Protein AF-A0A4U9FCQ2-F1 (afdb_monomer_lite)

Structure (mmCIF, N/CA/C/O backbone):
data_AF-A0A4U9FCQ2-F1
#
_entry.id   AF-A0A4U9FCQ2-F1
#
loop_
_atom_site.group_PDB
_atom_site.id
_atom_site.type_symbol
_atom_site.label_atom_id
_atom_site.label_alt_id
_atom_site.label_comp_id
_atom_site.label_asym_id
_atom_site.label_entity_id
_atom_site.label_seq_id
_atom_site.pdbx_PDB_ins_code
_atom_site.Cartn_x
_atom_site.Cartn_y
_atom_site.Cartn_z
_atom_site.occupancy
_atom_site.B_iso_or_equiv
_atom_site.auth_seq_id
_atom_site.auth_comp_id
_atom_site.auth_asym_id
_atom_site.auth_atom_id
_atom_site.pdbx_PDB_model_num
ATOM 1 N N . MET A 1 1 ? -35.310 -30.054 -40.368 1.00 38.19 1 MET A N 1
ATOM 2 C CA . MET A 1 1 ? -33.962 -29.428 -40.363 1.00 38.19 1 MET A CA 1
ATOM 3 C C . MET A 1 1 ? -34.155 -27.978 -40.786 1.00 38.19 1 MET A C 1
ATOM 5 O O . MET A 1 1 ? -34.818 -27.784 -41.785 1.00 38.19 1 MET A O 1
ATOM 9 N N . ARG A 1 2 ? -33.719 -26.911 -40.116 1.00 36.44 2 ARG A N 1
ATOM 10 C CA . ARG A 1 2 ? -32.787 -26.680 -39.006 1.00 36.44 2 ARG A CA 1
ATOM 11 C C . ARG A 1 2 ? -33.169 -25.286 -38.467 1.00 36.44 2 ARG A C 1
ATOM 13 O O . ARG A 1 2 ? -33.161 -24.334 -39.235 1.00 36.44 2 ARG A O 1
ATOM 20 N N . SER A 1 3 ? -33.564 -25.180 -37.198 1.00 38.16 3 SER A N 1
ATOM 21 C CA . SER A 1 3 ? -33.805 -23.889 -36.534 1.00 38.16 3 SER A CA 1
ATOM 22 C C . SER A 1 3 ? -32.459 -23.348 -36.053 1.00 38.16 3 SER A C 1
ATOM 24 O O . SER A 1 3 ? -31.827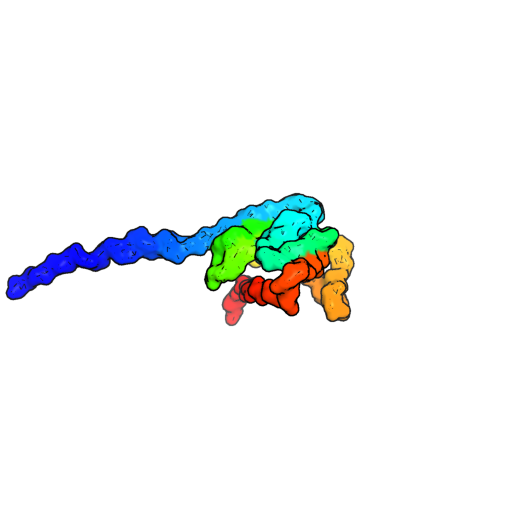 -23.944 -35.182 1.00 38.16 3 SER A O 1
ATOM 26 N N . THR A 1 4 ? -31.960 -22.282 -36.674 1.00 48.03 4 THR A N 1
ATOM 27 C CA . THR A 1 4 ? -30.734 -21.589 -36.255 1.00 48.03 4 THR A CA 1
ATOM 28 C C . THR A 1 4 ? -31.082 -20.542 -35.203 1.00 48.03 4 THR A C 1
ATOM 30 O O . THR A 1 4 ? -31.529 -19.443 -35.516 1.00 48.03 4 THR A O 1
ATOM 33 N N . SER A 1 5 ? -30.894 -20.914 -33.939 1.00 48.28 5 SER A N 1
ATOM 34 C CA . SER A 1 5 ? -31.105 -20.054 -32.776 1.00 48.28 5 SER A CA 1
ATOM 35 C C . SER A 1 5 ? -29.968 -19.026 -32.658 1.00 48.28 5 SER A C 1
ATOM 37 O O . SER A 1 5 ? -28.845 -19.372 -32.298 1.00 48.28 5 SER A O 1
ATOM 39 N N . ILE A 1 6 ? -30.247 -17.753 -32.959 1.00 52.38 6 ILE A N 1
ATOM 40 C CA . ILE A 1 6 ? -29.319 -16.613 -32.807 1.00 52.38 6 ILE A CA 1
ATOM 41 C C . ILE A 1 6 ? -29.376 -16.107 -31.355 1.00 52.38 6 ILE A C 1
ATOM 43 O O . ILE A 1 6 ? -29.796 -14.987 -31.086 1.00 52.38 6 ILE A O 1
ATOM 47 N N . LYS A 1 7 ? -29.025 -16.950 -30.378 1.00 46.88 7 LYS A N 1
ATOM 48 C CA . LYS A 1 7 ? -29.075 -16.566 -28.950 1.00 46.88 7 LYS A CA 1
ATOM 49 C C . LYS A 1 7 ? -27.717 -16.498 -28.244 1.00 46.88 7 LYS A C 1
ATOM 51 O O . LYS A 1 7 ? -27.689 -16.280 -27.043 1.00 46.88 7 LYS A O 1
ATOM 56 N N . SER A 1 8 ? -26.594 -16.621 -28.957 1.00 51.91 8 SER A N 1
ATOM 57 C CA . SER A 1 8 ? -25.275 -16.798 -28.314 1.00 51.91 8 SER A CA 1
ATOM 58 C C . SER A 1 8 ? -24.248 -15.683 -28.555 1.00 51.91 8 SER A C 1
ATOM 60 O O . SER A 1 8 ? -23.054 -15.962 -28.524 1.00 51.91 8 SER A O 1
ATOM 62 N N . LEU A 1 9 ? -24.667 -14.431 -28.786 1.00 44.22 9 LEU A N 1
ATOM 63 C CA . LEU A 1 9 ? -23.717 -13.311 -28.946 1.00 44.22 9 LEU A CA 1
ATOM 64 C C . LEU A 1 9 ? -23.806 -12.232 -27.852 1.00 44.22 9 LEU A C 1
ATOM 66 O O . LEU A 1 9 ? -22.875 -11.452 -27.689 1.00 44.22 9 LEU A O 1
ATOM 70 N N . ALA A 1 10 ? -24.877 -12.211 -27.053 1.00 51.25 10 ALA A N 1
ATOM 71 C CA . ALA A 1 10 ? -25.051 -11.203 -26.002 1.00 51.25 10 ALA A CA 1
ATOM 72 C C . ALA A 1 10 ? -24.161 -11.443 -24.766 1.00 51.25 10 ALA A C 1
ATOM 74 O O . ALA A 1 10 ? -23.818 -10.494 -24.068 1.00 51.25 10 ALA A O 1
ATOM 75 N N . ALA A 1 11 ? -23.739 -12.687 -24.511 1.00 48.66 11 ALA A N 1
ATOM 76 C CA . ALA A 1 11 ? -22.926 -13.014 -23.338 1.00 48.66 11 ALA A CA 1
ATOM 77 C C . ALA A 1 11 ? -21.491 -12.454 -23.418 1.00 48.66 11 ALA A C 1
ATOM 79 O O . ALA A 1 11 ? -20.911 -12.137 -22.386 1.00 48.66 11 ALA A O 1
ATOM 80 N N . CYS A 1 12 ? -20.932 -12.262 -24.620 1.00 50.25 12 CYS A N 1
ATOM 81 C CA . CYS A 1 12 ? -19.550 -11.789 -24.769 1.00 50.25 12 CYS A CA 1
ATOM 82 C C . CYS A 1 12 ? -19.385 -10.265 -24.679 1.00 50.25 12 CYS A C 1
ATOM 84 O O . CYS A 1 12 ? -18.283 -9.800 -24.410 1.00 50.25 12 CYS A O 1
ATOM 86 N N . LEU A 1 13 ? -20.455 -9.484 -24.865 1.00 50.75 13 LEU A N 1
ATOM 87 C CA . LEU A 1 13 ? -20.396 -8.018 -24.757 1.00 50.75 13 LEU A CA 1
ATOM 88 C C . LEU A 1 13 ? -20.415 -7.524 -23.302 1.00 50.75 13 LEU A C 1
ATOM 90 O O . LEU A 1 13 ? -20.015 -6.395 -23.044 1.00 50.75 13 LEU A O 1
ATOM 94 N N . ALA A 1 14 ? -20.841 -8.367 -22.355 1.00 48.38 14 ALA A N 1
ATOM 95 C CA . ALA A 1 14 ? -20.816 -8.064 -20.923 1.00 48.38 14 ALA A CA 1
ATOM 96 C C . ALA A 1 14 ? -19.505 -8.493 -20.235 1.00 48.38 14 ALA A C 1
ATOM 98 O O . ALA A 1 14 ? -19.175 -7.974 -19.174 1.00 48.38 14 ALA A O 1
ATOM 99 N N . LEU A 1 15 ? -18.732 -9.406 -20.839 1.00 49.19 15 LEU A N 1
ATOM 100 C CA . LEU A 1 15 ? -17.446 -9.864 -20.299 1.00 49.19 15 LEU A CA 1
ATOM 101 C C . LEU A 1 15 ? -16.428 -8.734 -20.034 1.00 49.19 15 LEU A C 1
ATOM 103 O O . LEU A 1 15 ? -15.814 -8.782 -18.969 1.00 49.19 15 LEU A O 1
ATOM 107 N N . PRO A 1 16 ? -16.261 -7.698 -20.887 1.00 52.09 16 PRO A N 1
ATOM 108 C CA . PRO A 1 16 ? -15.346 -6.599 -20.566 1.00 52.09 16 PRO A CA 1
ATOM 109 C C . PRO A 1 16 ? -15.847 -5.710 -19.417 1.00 52.09 16 PRO A C 1
ATOM 111 O O . PRO A 1 16 ? -15.040 -5.047 -18.778 1.00 52.09 16 PRO A O 1
ATOM 114 N N . PHE A 1 17 ? -17.152 -5.720 -19.114 1.00 47.12 17 PHE A N 1
ATOM 115 C CA . PHE A 1 17 ? -17.712 -5.047 -17.933 1.00 47.12 17 PHE A CA 1
ATOM 116 C C . PHE A 1 17 ? -17.577 -5.885 -16.652 1.00 47.12 17 PHE A C 1
ATOM 118 O O . PHE A 1 17 ? -17.777 -5.366 -15.561 1.00 47.12 17 PHE A O 1
ATOM 125 N N . LEU A 1 18 ? -17.251 -7.177 -16.769 1.00 48.25 18 LEU A N 1
ATOM 126 C CA . LEU A 1 18 ? -16.957 -8.059 -15.636 1.00 48.25 18 LEU A CA 1
ATOM 127 C C . LEU A 1 18 ? -15.453 -8.133 -15.342 1.00 48.25 18 LEU A C 1
ATOM 129 O O . LEU A 1 18 ? -15.076 -8.369 -14.193 1.00 48.25 18 LEU A O 1
ATOM 133 N N . SER A 1 19 ? -14.590 -7.877 -16.334 1.00 49.06 19 SER A N 1
ATOM 134 C CA . SER A 1 19 ? -13.174 -7.588 -16.095 1.00 49.06 19 SER A CA 1
ATOM 135 C C . SER A 1 19 ? -13.036 -6.154 -15.586 1.00 49.06 19 SER A C 1
ATOM 137 O O . SER A 1 19 ? -12.783 -5.228 -16.354 1.00 49.06 19 SER A O 1
ATOM 139 N N . HIS A 1 20 ? -13.235 -5.956 -14.287 1.00 54.62 20 HIS A N 1
ATOM 140 C CA . HIS A 1 20 ? -12.923 -4.683 -13.653 1.00 54.62 20 HIS A CA 1
ATOM 141 C C . HIS A 1 20 ? -11.401 -4.517 -13.694 1.00 54.62 20 HIS A C 1
ATOM 143 O O . HIS A 1 20 ? -10.670 -5.088 -12.887 1.00 54.62 20 HIS A O 1
ATOM 149 N N . GLY A 1 21 ? -10.909 -3.801 -14.705 1.00 64.75 21 GLY A N 1
ATOM 150 C CA . GLY A 1 21 ? -9.569 -3.243 -14.646 1.00 64.75 21 GLY A CA 1
ATOM 151 C C . GLY A 1 21 ? -9.544 -2.266 -13.480 1.00 64.75 21 GLY A C 1
ATOM 152 O O . GLY A 1 21 ? -10.374 -1.361 -13.422 1.00 64.75 21 GLY A O 1
ATOM 153 N N . PHE A 1 22 ? -8.632 -2.463 -12.537 1.00 75.88 22 PHE A N 1
ATOM 154 C CA . PHE A 1 22 ? -8.452 -1.511 -11.453 1.00 75.88 22 PHE A CA 1
ATOM 155 C C . PHE A 1 22 ? -7.547 -0.378 -11.931 1.00 75.88 22 PHE A C 1
ATOM 157 O O . PHE A 1 22 ? -6.601 -0.593 -12.693 1.00 75.88 22 PHE A O 1
ATOM 164 N N . THR A 1 23 ? -7.860 0.843 -11.513 1.00 82.19 23 THR A N 1
ATOM 165 C CA . THR A 1 23 ? -7.017 2.009 -11.791 1.00 82.19 23 THR A CA 1
ATOM 166 C C . THR A 1 23 ? -6.148 2.283 -10.581 1.00 82.19 23 THR A C 1
ATOM 168 O O . THR A 1 23 ? -6.603 2.166 -9.444 1.00 82.19 23 THR A O 1
ATOM 171 N N . VAL A 1 24 ? -4.902 2.669 -10.840 1.00 88.12 24 VAL A N 1
ATOM 172 C CA . VAL A 1 24 ? -3.967 3.084 -9.803 1.00 88.12 24 VAL A CA 1
ATOM 173 C C . VAL A 1 24 ? -3.722 4.580 -9.919 1.00 88.12 24 VAL A C 1
ATOM 175 O O . VAL A 1 24 ? -3.355 5.078 -10.984 1.00 88.12 24 VAL A O 1
ATOM 178 N N . ILE A 1 25 ? -3.892 5.290 -8.810 1.00 90.44 25 ILE A N 1
ATOM 179 C CA . ILE A 1 25 ? -3.449 6.670 -8.654 1.00 90.44 25 ILE A CA 1
ATOM 180 C C . ILE A 1 25 ? -1.992 6.617 -8.208 1.00 90.44 25 ILE A C 1
ATOM 182 O O . ILE A 1 25 ? -1.688 6.162 -7.108 1.00 90.44 25 ILE A O 1
ATOM 186 N N . VAL A 1 26 ? -1.091 7.040 -9.094 1.00 89.38 26 VAL A N 1
ATOM 187 C CA . VAL A 1 26 ? 0.353 7.042 -8.838 1.00 89.38 26 VAL A CA 1
ATOM 188 C C . VAL A 1 26 ? 0.677 8.023 -7.716 1.00 89.38 26 VAL A C 1
ATOM 190 O O . VAL A 1 26 ? 0.301 9.194 -7.781 1.00 89.38 26 VAL A O 1
ATOM 193 N N . ASP A 1 27 ? 1.429 7.555 -6.729 1.00 89.19 27 ASP A N 1
ATOM 194 C CA . ASP A 1 27 ? 1.962 8.376 -5.655 1.00 89.19 27 ASP A CA 1
ATOM 195 C C . ASP A 1 27 ? 3.342 8.925 -6.056 1.00 89.19 27 ASP A C 1
ATOM 197 O O . ASP A 1 27 ? 4.315 8.190 -6.251 1.00 89.19 27 ASP A O 1
ATOM 201 N N . ASN A 1 28 ? 3.406 10.245 -6.225 1.00 83.31 28 ASN A N 1
ATOM 202 C CA . ASN A 1 28 ? 4.637 10.983 -6.521 1.00 83.31 28 ASN A CA 1
ATOM 203 C C . ASN A 1 28 ? 5.050 11.901 -5.364 1.00 83.31 28 ASN A C 1
ATOM 205 O O . ASN A 1 28 ? 6.017 12.650 -5.492 1.00 83.31 28 ASN A O 1
ATOM 209 N N . GLU A 1 29 ? 4.313 11.866 -4.255 1.00 79.06 29 GLU A N 1
ATOM 210 C CA . GLU A 1 29 ? 4.541 12.759 -3.127 1.00 79.06 29 GLU A CA 1
ATOM 211 C C . GLU A 1 29 ? 5.708 12.261 -2.270 1.00 79.06 29 GLU A C 1
ATOM 213 O O . GLU A 1 29 ? 6.116 11.106 -2.365 1.00 79.06 29 GLU A O 1
ATOM 218 N N . SER A 1 30 ? 6.256 13.104 -1.395 1.00 74.81 30 SER A N 1
ATOM 219 C CA . SER A 1 30 ? 7.204 12.652 -0.364 1.00 74.81 30 SER A CA 1
ATOM 220 C C . SER A 1 30 ? 6.491 12.053 0.852 1.00 74.81 30 SER A C 1
ATOM 222 O O . SER A 1 30 ? 7.019 11.152 1.496 1.00 74.81 30 SER A O 1
ATOM 224 N N . SER A 1 31 ? 5.270 12.511 1.144 1.00 86.06 31 SER A N 1
ATOM 225 C CA . SER A 1 31 ? 4.440 11.990 2.234 1.00 86.06 31 SER A CA 1
ATOM 226 C C . SER A 1 31 ? 3.799 10.653 1.859 1.00 86.06 31 SER A C 1
ATOM 228 O O . SER A 1 31 ? 3.356 10.461 0.727 1.00 86.06 31 SER A O 1
ATOM 230 N N . ALA A 1 32 ? 3.717 9.734 2.820 1.00 91.06 32 ALA A N 1
ATOM 231 C CA . ALA A 1 32 ? 3.044 8.443 2.674 1.00 91.06 32 ALA A CA 1
ATOM 232 C C . ALA A 1 32 ? 1.559 8.467 3.076 1.00 91.06 32 ALA A C 1
ATOM 234 O O . ALA A 1 32 ? 0.885 7.447 2.969 1.00 91.06 32 ALA A O 1
ATOM 235 N N . GLU A 1 33 ? 1.039 9.611 3.529 1.00 92.81 33 GLU A N 1
ATOM 236 C CA . GLU A 1 33 ? -0.285 9.724 4.156 1.00 92.81 33 GLU A CA 1
ATOM 237 C C . GLU A 1 33 ? -1.410 9.129 3.304 1.00 92.81 33 GLU A C 1
ATOM 239 O O . GLU A 1 33 ? -2.139 8.250 3.757 1.00 92.81 33 GLU A O 1
ATOM 244 N N . ASN A 1 34 ? -1.528 9.563 2.048 1.00 91.69 34 ASN A N 1
ATOM 245 C CA . ASN A 1 34 ? -2.595 9.110 1.155 1.00 91.69 34 ASN A CA 1
ATOM 246 C C . ASN A 1 34 ? -2.494 7.610 0.849 1.00 91.69 34 ASN A C 1
ATOM 248 O O . ASN A 1 34 ? -3.512 6.924 0.784 1.00 91.69 34 ASN A O 1
ATOM 252 N N . LEU A 1 35 ? -1.272 7.099 0.683 1.00 93.81 35 LEU A N 1
ATOM 253 C CA . LEU A 1 35 ? -1.022 5.686 0.419 1.00 93.81 35 LEU A CA 1
ATOM 254 C C . LEU A 1 35 ? -1.381 4.824 1.635 1.00 93.81 35 LEU A C 1
ATOM 256 O O . LEU A 1 35 ? -2.088 3.829 1.498 1.00 93.81 35 LEU A O 1
ATOM 260 N N . VAL A 1 36 ? -0.941 5.223 2.829 1.00 94.56 36 VAL A N 1
ATOM 261 C CA . VAL A 1 36 ? -1.229 4.506 4.079 1.00 94.56 36 VAL A CA 1
ATOM 262 C C . VAL A 1 36 ? -2.723 4.557 4.400 1.00 94.56 36 VAL A C 1
ATOM 264 O O . VAL A 1 36 ? -3.299 3.530 4.746 1.00 94.56 36 VAL A O 1
ATOM 267 N N . ASN A 1 37 ? -3.379 5.705 4.213 1.00 92.94 37 ASN A N 1
ATOM 268 C CA . ASN A 1 37 ? -4.830 5.825 4.381 1.00 92.94 37 ASN A CA 1
ATOM 269 C C . ASN A 1 37 ? -5.615 4.977 3.371 1.00 92.94 37 ASN A C 1
ATOM 271 O O . ASN A 1 37 ? -6.689 4.488 3.707 1.00 92.94 37 ASN A O 1
ATOM 275 N N . ALA A 1 38 ? -5.094 4.764 2.158 1.00 92.69 38 ALA A N 1
ATOM 276 C CA . ALA A 1 38 ? -5.711 3.849 1.202 1.00 92.69 38 ALA A CA 1
ATOM 277 C C . ALA A 1 38 ? -5.569 2.379 1.634 1.00 92.69 38 ALA A C 1
ATOM 279 O O . ALA A 1 38 ? -6.535 1.624 1.540 1.00 92.69 38 ALA A O 1
ATOM 280 N N . ILE A 1 39 ? -4.391 1.984 2.140 1.00 92.56 39 ILE A N 1
ATOM 281 C CA . ILE A 1 39 ? -4.114 0.624 2.640 1.00 92.56 39 ILE A CA 1
ATOM 282 C C . ILE A 1 39 ? -4.957 0.300 3.881 1.00 92.56 39 ILE A C 1
ATOM 284 O O . ILE A 1 39 ? -5.497 -0.796 3.988 1.00 92.56 39 ILE A O 1
ATOM 288 N N . PHE A 1 40 ? -5.083 1.242 4.816 1.00 92.38 40 PHE A N 1
ATOM 289 C CA . PHE A 1 40 ? -5.825 1.070 6.068 1.00 92.38 40 PHE A CA 1
ATOM 290 C C . PHE A 1 40 ? -7.131 1.875 6.056 1.00 92.38 40 PHE A C 1
ATOM 292 O O . PHE A 1 40 ? -7.385 2.680 6.952 1.00 92.38 40 PHE A O 1
ATOM 299 N N . SER A 1 41 ? -7.943 1.667 5.019 1.00 89.44 41 SER A N 1
ATOM 300 C CA . SER A 1 41 ? -9.185 2.417 4.777 1.00 89.44 41 SER A CA 1
ATOM 301 C C . SER A 1 41 ? -10.423 1.832 5.469 1.00 89.44 41 SER A C 1
ATOM 303 O O . SER A 1 41 ? -11.478 2.473 5.494 1.00 89.44 41 SER A O 1
ATOM 305 N N . ASP A 1 42 ? -10.306 0.636 6.049 1.00 87.81 42 ASP A N 1
ATOM 306 C CA . ASP A 1 42 ? -11.431 -0.056 6.669 1.00 87.81 42 ASP A CA 1
ATOM 307 C C . ASP A 1 42 ? -11.983 0.683 7.903 1.00 87.81 42 ASP A C 1
ATOM 309 O O . ASP A 1 42 ? -11.224 1.226 8.721 1.00 87.81 42 ASP A O 1
ATOM 313 N N . PRO A 1 43 ? -13.317 0.657 8.109 1.00 89.44 43 PRO A N 1
ATOM 314 C CA . PRO A 1 43 ? -13.927 1.177 9.321 1.00 89.44 43 PRO A CA 1
ATOM 315 C C . PRO A 1 43 ? -13.297 0.566 10.571 1.00 89.44 43 PRO A C 1
ATOM 317 O O . PRO A 1 43 ? -13.058 -0.637 10.652 1.00 89.44 43 PRO A O 1
ATOM 320 N N . GLY A 1 44 ? -13.073 1.404 11.581 1.00 91.44 44 GLY A N 1
ATOM 321 C CA . GLY A 1 44 ? -12.499 0.951 12.846 1.00 91.44 44 GLY A CA 1
ATOM 322 C C . GLY A 1 44 ? -10.983 1.036 12.933 1.00 91.44 44 GLY A C 1
ATOM 323 O O . GLY A 1 44 ? -10.443 0.758 14.001 1.00 91.44 44 GLY A O 1
ATOM 324 N N . LEU A 1 45 ? -10.306 1.483 11.879 1.00 93.50 45 LEU A N 1
ATOM 325 C CA . LEU A 1 45 ? -8.892 1.832 11.918 1.00 93.50 45 LEU A CA 1
ATOM 326 C C . LEU A 1 45 ? -8.718 3.346 11.840 1.00 93.50 45 LEU A C 1
ATOM 328 O O . LEU A 1 45 ? -9.476 4.050 11.179 1.00 93.50 45 LEU A O 1
ATOM 332 N N . THR A 1 46 ? -7.714 3.845 12.551 1.00 94.44 46 THR A N 1
ATOM 333 C CA . THR A 1 46 ? -7.245 5.225 12.424 1.00 94.44 46 THR A CA 1
ATOM 334 C C . THR A 1 46 ? -5.746 5.191 12.193 1.00 94.44 46 THR A C 1
ATOM 336 O O . THR A 1 46 ? -5.010 4.681 13.041 1.00 94.44 46 THR A O 1
ATOM 339 N N . VAL A 1 47 ? -5.285 5.734 11.072 1.00 94.62 47 VAL A N 1
ATOM 340 C CA . VAL A 1 47 ? -3.856 5.941 10.822 1.00 94.62 47 VAL A CA 1
ATOM 341 C C . VAL A 1 47 ? -3.379 7.115 11.678 1.00 94.62 47 VAL A C 1
ATOM 343 O O . VAL A 1 47 ? -4.009 8.169 11.703 1.00 94.62 47 VAL A O 1
ATOM 346 N N . THR A 1 48 ? -2.284 6.930 12.413 1.00 95.12 48 THR A N 1
ATOM 347 C CA . THR A 1 48 ? -1.724 7.956 13.310 1.00 95.12 48 THR A CA 1
ATOM 348 C C . THR A 1 48 ? -0.340 8.430 12.892 1.00 95.12 48 THR A C 1
ATOM 350 O O . THR A 1 48 ? 0.044 9.539 13.241 1.00 95.12 48 THR A O 1
ATOM 353 N N . GLU A 1 49 ? 0.423 7.591 12.192 1.00 94.25 49 GLU A N 1
ATOM 354 C CA . GLU A 1 49 ? 1.758 7.918 11.680 1.00 94.25 49 GLU A CA 1
ATOM 355 C C . GLU A 1 49 ? 1.957 7.214 10.337 1.00 94.25 49 GLU A C 1
ATOM 357 O O . GLU A 1 49 ? 1.413 6.127 10.119 1.00 94.25 49 GLU A O 1
ATOM 362 N N . TRP A 1 50 ? 2.743 7.822 9.455 1.00 93.56 50 TRP A N 1
ATOM 363 C CA . TRP A 1 50 ? 3.041 7.298 8.129 1.00 93.56 50 TRP A CA 1
ATOM 364 C C . TRP A 1 50 ? 4.449 7.705 7.701 1.00 93.56 50 TRP A C 1
ATOM 366 O O . TRP A 1 50 ? 4.888 8.823 7.966 1.00 93.56 50 TRP A O 1
ATOM 376 N N . ASP A 1 51 ? 5.137 6.801 7.018 1.00 90.12 51 ASP A N 1
ATOM 377 C CA . ASP A 1 51 ? 6.425 7.064 6.379 1.00 90.12 51 ASP A CA 1
ATOM 378 C C . ASP A 1 51 ? 6.592 6.139 5.168 1.00 90.12 51 ASP A C 1
ATOM 380 O O . ASP A 1 51 ? 5.875 5.143 5.035 1.00 90.12 51 ASP A O 1
ATOM 384 N N . LYS A 1 52 ? 7.510 6.454 4.258 1.00 87.38 52 LYS A N 1
ATOM 385 C CA . LYS A 1 52 ? 7.818 5.578 3.129 1.00 87.38 52 LYS A CA 1
ATOM 386 C C . LYS A 1 52 ? 9.263 5.678 2.688 1.00 87.38 52 LYS A C 1
ATOM 388 O O . LYS A 1 52 ? 9.872 6.742 2.674 1.00 87.38 52 LYS A O 1
ATOM 393 N N . LEU A 1 53 ? 9.753 4.543 2.215 1.00 84.75 53 LEU A N 1
ATOM 394 C CA . LEU A 1 53 ? 11.009 4.414 1.510 1.00 84.75 53 LEU A CA 1
ATOM 395 C C . LEU A 1 53 ? 10.714 3.821 0.131 1.00 84.75 53 LEU A C 1
ATOM 397 O O . LEU A 1 53 ? 10.685 2.608 -0.062 1.00 84.75 53 LEU A O 1
ATOM 401 N N . THR A 1 54 ? 10.391 4.702 -0.812 1.00 81.69 54 THR A N 1
ATOM 402 C CA . THR A 1 54 ? 9.954 4.341 -2.165 1.00 81.69 54 THR A CA 1
ATOM 403 C C . THR A 1 54 ? 10.468 5.354 -3.176 1.00 81.69 54 THR A C 1
ATOM 405 O O . THR A 1 54 ? 10.516 6.551 -2.883 1.00 81.69 54 THR A O 1
ATOM 408 N N . ALA A 1 55 ? 10.746 4.918 -4.403 1.00 80.75 55 ALA A N 1
ATOM 409 C CA . ALA A 1 55 ? 10.991 5.841 -5.507 1.00 80.75 55 ALA A CA 1
ATOM 410 C C . ALA A 1 55 ? 9.726 6.639 -5.848 1.00 80.75 55 ALA A C 1
ATOM 412 O O . ALA A 1 55 ? 8.615 6.102 -5.788 1.00 80.75 55 ALA A O 1
ATOM 413 N N . ALA A 1 56 ? 9.880 7.882 -6.302 1.00 81.62 56 ALA A N 1
ATOM 414 C CA . ALA A 1 56 ? 8.759 8.628 -6.869 1.00 81.62 56 ALA A CA 1
ATOM 415 C C . ALA A 1 56 ? 8.135 7.839 -8.038 1.00 81.62 56 ALA A C 1
ATOM 417 O O . ALA A 1 56 ? 8.842 7.388 -8.945 1.00 81.62 56 ALA A O 1
ATOM 418 N N . GLY A 1 57 ? 6.817 7.636 -8.000 1.00 85.25 57 GLY A N 1
ATOM 419 C CA . GLY A 1 57 ? 6.094 6.884 -9.023 1.00 85.25 57 GLY A CA 1
ATOM 420 C C . GLY A 1 57 ? 6.308 5.365 -8.995 1.00 85.25 57 GLY A C 1
ATOM 421 O O . GLY A 1 57 ? 6.007 4.693 -9.985 1.00 85.25 57 GLY A O 1
ATOM 422 N N . SER A 1 58 ? 6.832 4.812 -7.895 1.00 87.50 58 SER A N 1
ATOM 423 C CA . SER A 1 58 ? 6.938 3.357 -7.662 1.00 87.50 58 SER A CA 1
ATOM 424 C C . SER A 1 58 ? 5.804 2.786 -6.804 1.00 87.50 58 SER A C 1
ATOM 426 O O . SER A 1 58 ? 5.689 1.570 -6.648 1.00 87.50 58 SER A O 1
ATOM 428 N N . SER A 1 59 ? 4.938 3.649 -6.281 1.00 91.50 59 SER A N 1
ATOM 429 C CA . SER A 1 59 ? 3.792 3.284 -5.458 1.00 91.50 59 SER A CA 1
ATOM 430 C C . SER A 1 59 ? 2.530 4.007 -5.920 1.00 91.50 59 SER A C 1
ATOM 432 O O . SER A 1 59 ? 2.573 4.938 -6.730 1.00 91.50 59 SER A O 1
ATOM 434 N N . GLY A 1 60 ? 1.381 3.554 -5.430 1.00 92.38 60 GLY A N 1
ATOM 435 C CA . GLY A 1 60 ? 0.099 4.195 -5.689 1.00 92.38 60 GLY A CA 1
ATOM 436 C C . GLY A 1 60 ? -1.047 3.527 -4.947 1.00 92.38 60 GLY A C 1
ATOM 437 O O . GLY A 1 60 ? -0.856 2.503 -4.294 1.00 92.38 60 GLY A O 1
ATOM 438 N N . SER A 1 61 ? -2.241 4.099 -5.057 1.00 93.19 61 SER A N 1
ATOM 439 C CA . SER A 1 61 ? -3.461 3.585 -4.426 1.00 93.19 61 SER A CA 1
ATOM 440 C C . SER A 1 61 ? -4.530 3.199 -5.447 1.00 93.19 61 SER A C 1
ATOM 442 O O . SER A 1 61 ? -4.543 3.697 -6.573 1.00 93.19 61 SER A O 1
ATOM 444 N N . PHE A 1 62 ? -5.433 2.303 -5.058 1.00 90.06 62 PHE A N 1
ATOM 445 C CA . PHE A 1 62 ? -6.572 1.847 -5.860 1.00 90.06 62 PHE A CA 1
ATOM 446 C C . PHE A 1 62 ? -7.828 1.696 -4.987 1.00 90.06 62 PHE A C 1
ATOM 448 O O . PHE A 1 62 ? -7.715 1.528 -3.776 1.00 90.06 62 PHE A O 1
ATOM 455 N N . THR A 1 63 ? -9.021 1.738 -5.591 1.00 86.31 63 THR A N 1
ATOM 456 C CA . THR A 1 63 ? -10.319 1.593 -4.888 1.00 86.31 63 THR A CA 1
ATOM 457 C C . THR A 1 63 ? -11.069 0.300 -5.209 1.00 86.31 63 THR A C 1
ATOM 459 O O . THR A 1 63 ? -11.910 -0.121 -4.424 1.00 86.31 63 THR A O 1
ATOM 462 N N . ASP A 1 64 ? -10.732 -0.353 -6.323 1.00 80.19 64 ASP A N 1
ATOM 463 C CA . ASP A 1 64 ? -11.404 -1.556 -6.832 1.00 80.19 64 ASP A CA 1
ATOM 464 C C . ASP A 1 64 ? -10.363 -2.609 -7.214 1.00 80.19 64 ASP A C 1
ATOM 466 O O . ASP A 1 64 ? -10.223 -2.984 -8.375 1.00 80.19 64 ASP A O 1
ATOM 470 N N . GLY A 1 65 ? -9.557 -3.006 -6.235 1.00 78.69 65 GLY A N 1
ATOM 471 C CA . GLY A 1 65 ? -8.365 -3.818 -6.413 1.00 78.69 65 GLY A CA 1
ATOM 472 C C . GLY A 1 65 ? -8.611 -5.167 -7.092 1.00 78.69 65 GLY A C 1
ATOM 473 O O . GLY A 1 65 ? -9.720 -5.717 -7.076 1.00 78.69 65 GLY A O 1
ATOM 474 N N . PRO A 1 66 ? -7.555 -5.744 -7.683 1.00 75.62 66 PRO A N 1
ATOM 475 C CA . PRO A 1 66 ? -7.658 -7.009 -8.393 1.00 75.62 66 PRO A CA 1
ATOM 476 C C . PRO A 1 66 ? -8.112 -8.128 -7.447 1.00 75.62 66 PRO A C 1
ATOM 478 O O . PRO A 1 66 ? -7.815 -8.117 -6.256 1.00 75.62 66 PRO A O 1
ATOM 481 N N . PHE A 1 67 ? -8.832 -9.116 -7.979 1.00 76.38 67 PHE A N 1
ATOM 482 C CA . PHE A 1 67 ? -9.346 -10.264 -7.211 1.00 76.38 67 PHE A CA 1
ATOM 483 C C . PHE A 1 67 ? -10.289 -9.906 -6.045 1.00 76.38 67 PHE A C 1
ATOM 485 O O . PHE A 1 67 ? -10.575 -10.763 -5.213 1.00 76.38 67 PHE A O 1
ATOM 492 N N . GLY A 1 68 ? -10.816 -8.678 -6.009 1.00 76.06 68 GLY A N 1
ATOM 493 C CA . GLY A 1 68 ? -11.816 -8.262 -5.027 1.00 76.06 68 GLY A CA 1
ATOM 494 C C . GLY A 1 68 ? -11.249 -7.811 -3.681 1.00 76.06 68 GLY A C 1
ATOM 495 O O . GLY A 1 68 ? -12.016 -7.740 -2.727 1.00 76.06 68 GLY A O 1
ATOM 496 N N . ILE A 1 69 ? -9.956 -7.468 -3.599 1.00 80.38 69 ILE A N 1
ATOM 497 C CA . ILE A 1 69 ? -9.303 -6.992 -2.359 1.00 80.38 69 ILE A CA 1
ATOM 498 C C . ILE A 1 69 ? -9.723 -5.573 -1.923 1.00 80.38 69 ILE A C 1
ATOM 500 O O . ILE A 1 69 ? -9.105 -4.985 -1.045 1.00 80.38 69 ILE A O 1
ATOM 504 N N . GLY A 1 70 ? -10.753 -4.997 -2.552 1.00 84.62 70 GLY A N 1
ATOM 505 C CA . GLY A 1 70 ? -11.260 -3.665 -2.226 1.00 84.62 70 GLY A CA 1
ATOM 506 C C . GLY A 1 70 ? -10.259 -2.548 -2.523 1.00 84.62 70 GLY A C 1
ATOM 507 O O . GLY A 1 70 ? -9.517 -2.607 -3.503 1.00 84.62 70 GLY A O 1
ATOM 508 N N . ALA A 1 71 ? -10.266 -1.507 -1.694 1.00 88.44 71 ALA A N 1
ATOM 509 C CA . ALA A 1 71 ? -9.326 -0.399 -1.796 1.00 88.44 71 ALA A CA 1
ATOM 510 C C . ALA A 1 71 ? -7.994 -0.739 -1.116 1.00 88.44 71 ALA A C 1
ATOM 512 O O . ALA A 1 71 ? -7.958 -1.466 -0.128 1.00 88.44 71 ALA A O 1
ATOM 513 N N . GLY A 1 72 ? -6.891 -0.203 -1.630 1.00 92.44 72 GLY A N 1
ATOM 514 C CA . GLY A 1 72 ? -5.574 -0.500 -1.085 1.00 92.44 72 GLY A CA 1
ATOM 515 C C . GLY A 1 72 ? -4.438 0.248 -1.764 1.00 92.44 72 GLY A C 1
ATOM 516 O O . GLY A 1 72 ? -4.638 1.213 -2.505 1.00 92.44 72 GLY A O 1
ATOM 517 N N . GLY A 1 73 ? -3.222 -0.210 -1.479 1.00 92.19 73 GLY A N 1
ATOM 518 C CA . GLY A 1 73 ? -1.983 0.319 -2.034 1.00 92.19 73 GLY A CA 1
ATOM 519 C C . GLY A 1 73 ? -1.232 -0.726 -2.848 1.00 92.19 73 GLY A C 1
ATOM 520 O O . GLY A 1 73 ? -1.293 -1.922 -2.569 1.00 92.19 73 GLY A O 1
ATOM 521 N N . ILE A 1 74 ? -0.499 -0.261 -3.850 1.00 91.12 74 ILE A N 1
ATOM 522 C CA . ILE A 1 74 ? 0.444 -1.049 -4.636 1.00 91.12 74 ILE A CA 1
ATOM 523 C C . ILE A 1 74 ? 1.844 -0.470 -4.445 1.00 91.12 74 ILE A C 1
ATOM 525 O O . ILE A 1 74 ? 2.050 0.744 -4.488 1.00 91.12 74 ILE A O 1
ATOM 529 N N . LEU A 1 75 ? 2.802 -1.364 -4.225 1.00 90.38 75 LEU A N 1
ATOM 530 C CA . LEU A 1 75 ? 4.217 -1.071 -4.047 1.00 90.38 75 LEU A CA 1
ATOM 531 C C . LEU A 1 75 ? 4.984 -1.865 -5.099 1.00 90.38 75 LEU A C 1
ATOM 533 O O . LEU A 1 75 ? 4.766 -3.067 -5.247 1.00 90.38 75 LEU A O 1
ATOM 537 N N . THR A 1 76 ? 5.863 -1.201 -5.842 1.00 87.00 76 THR A N 1
ATOM 538 C CA . THR A 1 76 ? 6.688 -1.847 -6.866 1.00 87.00 76 THR A CA 1
ATOM 539 C C . THR A 1 76 ? 8.151 -1.505 -6.649 1.00 87.00 76 THR A C 1
ATOM 541 O O . THR A 1 76 ? 8.486 -0.388 -6.273 1.00 87.00 76 THR A O 1
ATOM 544 N N . THR A 1 77 ? 9.037 -2.463 -6.902 1.00 80.94 77 THR A N 1
ATOM 545 C CA . THR A 1 77 ? 10.489 -2.235 -6.854 1.00 80.94 77 THR A CA 1
ATOM 546 C C . THR A 1 77 ? 10.986 -1.426 -8.060 1.00 80.94 77 THR A C 1
ATOM 548 O O . THR A 1 77 ? 12.058 -0.838 -8.007 1.00 80.94 77 THR A O 1
ATOM 551 N N . GLY A 1 78 ? 10.187 -1.347 -9.133 1.00 81.00 78 GLY A N 1
ATOM 552 C CA . GLY A 1 78 ? 10.442 -0.563 -10.345 1.00 81.00 78 GLY A CA 1
ATOM 553 C C . GLY A 1 78 ? 9.481 0.620 -10.515 1.00 81.00 78 GLY A C 1
ATOM 554 O O . GLY A 1 78 ? 8.983 1.196 -9.549 1.00 81.00 78 GLY A O 1
ATOM 555 N N . LYS A 1 79 ? 9.232 1.039 -11.761 1.00 84.38 79 LYS A N 1
ATOM 556 C CA . LYS A 1 79 ? 8.194 2.048 -12.047 1.00 84.38 79 LYS A CA 1
ATOM 557 C C . LYS A 1 79 ? 6.811 1.407 -12.009 1.00 84.38 79 LYS A C 1
ATOM 559 O O . LYS A 1 79 ? 6.584 0.406 -12.689 1.00 84.38 79 LYS A O 1
ATOM 564 N N . LEU A 1 80 ? 5.861 2.056 -11.336 1.00 87.31 80 LEU A N 1
ATOM 565 C CA . LEU A 1 80 ? 4.485 1.570 -11.216 1.00 87.31 80 LEU A CA 1
ATOM 566 C C . LEU A 1 80 ? 3.810 1.369 -12.582 1.00 87.31 80 LEU A C 1
ATOM 568 O O . LEU A 1 80 ? 3.043 0.428 -12.764 1.00 87.31 80 LEU A O 1
ATOM 572 N N . SER A 1 81 ? 4.140 2.206 -13.572 1.00 84.25 81 SER A N 1
ATOM 573 C CA . SER A 1 81 ? 3.626 2.075 -14.942 1.00 84.25 81 SER A CA 1
ATOM 574 C C . SER A 1 81 ? 3.969 0.736 -15.602 1.00 84.25 81 SER A C 1
ATOM 576 O O . SER A 1 81 ? 3.245 0.314 -16.499 1.00 84.25 81 SER A O 1
ATOM 578 N N . GLY A 1 82 ? 5.032 0.055 -15.164 1.00 83.19 82 GLY A N 1
ATOM 579 C CA . GLY A 1 82 ? 5.392 -1.285 -15.628 1.00 83.19 82 GLY A CA 1
ATOM 580 C C . GLY A 1 82 ? 4.498 -2.399 -15.074 1.00 83.19 82 GLY A C 1
ATOM 581 O O . GLY A 1 82 ? 4.417 -3.459 -15.686 1.00 83.19 82 GLY A O 1
ATOM 582 N N . ALA A 1 83 ? 3.814 -2.162 -13.950 1.00 82.00 83 ALA A N 1
ATOM 583 C CA . ALA A 1 83 ? 2.880 -3.111 -13.340 1.00 82.00 83 ALA A CA 1
ATOM 584 C C . ALA A 1 83 ? 1.448 -2.995 -13.896 1.00 82.00 83 ALA A C 1
ATOM 586 O O . ALA A 1 83 ? 0.607 -3.854 -13.632 1.00 82.00 83 ALA A O 1
ATOM 587 N N . LEU A 1 84 ? 1.155 -1.939 -14.661 1.00 81.12 84 LEU A N 1
ATOM 588 C CA . LEU A 1 84 ? -0.153 -1.726 -15.279 1.00 81.12 84 LEU A CA 1
ATOM 589 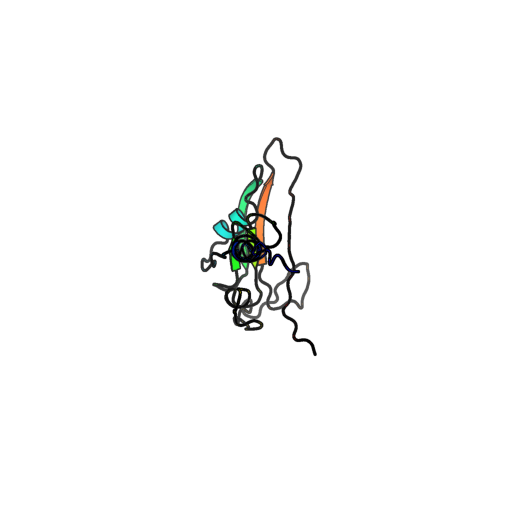C C . LEU A 1 84 ? -0.308 -2.545 -16.574 1.00 81.12 84 LEU A C 1
ATOM 591 O O . LEU A 1 84 ? 0.693 -2.899 -17.204 1.00 81.12 84 LEU A O 1
ATOM 595 N N . PRO A 1 85 ? -1.547 -2.830 -17.023 1.00 77.25 85 PRO A N 1
ATOM 596 C CA . PRO A 1 85 ? -1.783 -3.520 -18.290 1.00 77.25 85 PRO A CA 1
ATOM 597 C C . PRO A 1 85 ? -1.077 -2.835 -19.470 1.00 77.25 85 PRO A C 1
ATOM 599 O O . PRO A 1 85 ? -1.255 -1.641 -19.703 1.00 77.25 85 PRO A O 1
ATOM 602 N N . GLY A 1 86 ? -0.277 -3.598 -20.223 1.00 76.00 86 GLY A N 1
ATOM 603 C CA . GLY A 1 86 ? 0.527 -3.069 -21.335 1.00 76.00 86 GLY A CA 1
ATOM 604 C C . GLY A 1 86 ? 1.767 -2.271 -20.908 1.00 76.00 86 GLY A C 1
ATOM 605 O O . GLY A 1 86 ? 2.421 -1.670 -21.757 1.00 76.00 86 GLY A O 1
ATOM 606 N N . GLY A 1 87 ? 2.087 -2.258 -19.613 1.00 76.62 87 GLY A N 1
ATOM 607 C CA . GLY A 1 87 ? 3.276 -1.633 -19.057 1.00 76.62 87 GLY A CA 1
ATOM 608 C C . GLY A 1 87 ? 4.572 -2.338 -19.452 1.00 76.62 87 GLY A C 1
ATOM 609 O O . GLY A 1 87 ? 4.612 -3.544 -19.704 1.00 76.62 87 GLY A O 1
ATOM 610 N N . ASN A 1 88 ? 5.667 -1.577 -19.459 1.00 75.25 88 ASN A N 1
ATOM 611 C CA . ASN A 1 88 ? 7.008 -2.129 -19.623 1.00 75.25 88 ASN A CA 1
ATOM 612 C C . ASN A 1 88 ? 7.459 -2.746 -18.294 1.00 75.25 88 ASN A C 1
ATOM 614 O O . ASN A 1 88 ? 7.975 -2.046 -17.421 1.00 75.25 88 ASN A O 1
ATOM 618 N N . GLY A 1 89 ? 7.223 -4.048 -18.132 1.00 73.75 89 GLY A N 1
ATOM 619 C CA . GLY A 1 89 ? 7.709 -4.811 -16.982 1.00 73.75 89 GLY A CA 1
ATOM 620 C C . GLY A 1 89 ? 9.241 -4.848 -16.902 1.00 73.75 89 GLY A C 1
ATOM 621 O O . GLY A 1 89 ? 9.930 -4.612 -17.892 1.00 73.75 89 GLY A O 1
ATOM 622 N N . ASN A 1 90 ? 9.772 -5.171 -15.719 1.00 70.12 90 ASN A N 1
ATOM 623 C CA . ASN A 1 90 ? 11.209 -5.364 -15.456 1.00 70.12 90 ASN A CA 1
ATOM 624 C C . ASN A 1 90 ? 12.102 -4.150 -15.757 1.00 70.12 90 ASN A C 1
ATOM 626 O O . ASN A 1 90 ? 13.284 -4.299 -16.060 1.00 70.12 90 ASN A O 1
ATOM 630 N N . ILE A 1 91 ? 11.544 -2.941 -15.657 1.00 73.19 91 ILE A N 1
ATOM 631 C CA . ILE A 1 91 ? 12.315 -1.702 -15.739 1.00 73.19 91 ILE A CA 1
ATOM 632 C C . ILE A 1 91 ? 12.675 -1.241 -14.331 1.00 73.19 91 ILE A C 1
ATOM 634 O O . ILE A 1 91 ? 11.803 -0.844 -13.551 1.00 73.19 91 ILE A O 1
ATOM 638 N N . ASP A 1 92 ? 13.973 -1.267 -14.048 1.00 72.44 92 ASP A N 1
ATOM 639 C CA . ASP A 1 92 ? 14.557 -0.650 -12.865 1.00 72.44 92 ASP A CA 1
ATOM 640 C C . ASP A 1 92 ? 14.271 0.864 -12.873 1.00 72.44 92 ASP A C 1
ATOM 642 O O . ASP A 1 92 ? 14.410 1.550 -13.892 1.00 72.44 92 ASP A O 1
ATOM 646 N N . ASN A 1 93 ? 13.816 1.386 -11.738 1.00 72.69 93 ASN A N 1
ATOM 647 C CA . ASN A 1 93 ? 13.576 2.813 -11.544 1.00 72.69 93 ASN A CA 1
ATOM 648 C C . ASN A 1 93 ? 14.835 3.553 -11.047 1.00 72.69 93 ASN A C 1
ATOM 650 O O . ASN A 1 93 ? 14.787 4.776 -10.908 1.00 72.69 93 ASN A O 1
ATOM 654 N N . GLY A 1 94 ? 15.945 2.841 -10.818 1.00 68.12 94 GLY A N 1
ATOM 655 C CA . GLY A 1 94 ? 17.212 3.374 -10.321 1.00 68.12 94 GLY A CA 1
ATOM 656 C C . GLY A 1 94 ? 17.171 3.757 -8.842 1.00 68.12 94 GLY A C 1
ATOM 657 O O . GLY A 1 94 ? 18.064 4.464 -8.371 1.00 68.12 94 GLY A O 1
ATOM 658 N N . PHE A 1 95 ? 16.130 3.344 -8.114 1.00 70.31 95 PHE A N 1
ATOM 659 C CA . PHE A 1 95 ? 15.982 3.628 -6.696 1.00 70.31 95 PHE A CA 1
ATOM 660 C C . PHE A 1 95 ? 16.843 2.678 -5.876 1.00 70.31 95 PHE A C 1
ATOM 662 O O . PHE A 1 95 ? 16.407 1.625 -5.425 1.00 70.31 95 PHE A O 1
ATOM 669 N N . GLY A 1 96 ? 18.083 3.094 -5.655 1.00 62.38 96 GLY A N 1
ATOM 670 C CA . GLY A 1 96 ? 18.830 2.668 -4.486 1.00 62.38 96 GLY A CA 1
ATOM 671 C C . GLY A 1 96 ? 18.511 3.613 -3.336 1.00 62.38 96 GLY A C 1
ATOM 672 O O . GLY A 1 96 ? 18.383 4.822 -3.548 1.00 62.38 96 GLY A O 1
ATOM 673 N N . ASN A 1 97 ? 18.452 3.096 -2.114 1.00 62.53 97 ASN A N 1
ATOM 674 C CA . ASN A 1 97 ? 18.391 3.888 -0.888 1.00 62.53 97 ASN A CA 1
ATOM 675 C C . ASN A 1 97 ? 19.724 4.634 -0.649 1.00 62.53 97 ASN A C 1
ATOM 677 O O . ASN A 1 97 ? 20.439 4.395 0.312 1.00 62.53 97 ASN A O 1
ATOM 681 N N . GLN A 1 98 ? 20.147 5.463 -1.609 1.00 60.38 98 GLN A N 1
ATOM 682 C CA . GLN A 1 98 ? 21.431 6.174 -1.640 1.00 60.38 98 GLN A CA 1
ATOM 683 C C . GLN A 1 98 ? 22.664 5.271 -1.422 1.00 60.38 98 GLN A C 1
ATOM 685 O O . GLN A 1 98 ? 23.677 5.707 -0.880 1.00 60.38 98 GLN A O 1
ATOM 690 N N . GLY A 1 99 ? 22.592 4.001 -1.837 1.00 52.53 99 GLY A N 1
ATOM 691 C CA . GLY A 1 99 ? 23.650 3.012 -1.590 1.00 52.53 99 GLY A CA 1
ATOM 692 C C . GLY A 1 99 ? 23.668 2.451 -0.162 1.00 52.53 99 GLY A C 1
ATOM 693 O O . GLY A 1 99 ? 24.571 1.689 0.178 1.00 52.53 99 GLY A O 1
ATOM 694 N N . GLN A 1 100 ? 22.685 2.804 0.666 1.00 53.25 100 GLN A N 1
ATOM 695 C CA . GLN A 1 100 ? 22.401 2.142 1.932 1.00 53.25 100 GLN A CA 1
ATOM 696 C C . GLN A 1 100 ? 21.576 0.878 1.673 1.00 53.25 100 GLN A C 1
ATOM 698 O O . GLN A 1 100 ? 20.782 0.803 0.736 1.00 53.25 100 GLN A O 1
ATOM 703 N N . LEU A 1 101 ? 21.812 -0.137 2.496 1.00 53.56 101 LEU A N 1
ATOM 704 C CA . LEU A 1 101 ? 21.021 -1.359 2.500 1.00 53.56 101 LEU A CA 1
ATOM 705 C C . LEU A 1 101 ? 19.646 -1.028 3.073 1.00 53.56 101 LEU A C 1
ATOM 707 O O . LEU A 1 101 ? 19.557 -0.317 4.079 1.00 53.56 101 LEU A O 1
ATOM 711 N N . ASP A 1 102 ? 18.588 -1.558 2.468 1.00 54.44 102 ASP A N 1
ATOM 712 C CA . ASP A 1 102 ? 17.278 -1.495 3.096 1.00 54.44 102 ASP A CA 1
ATOM 713 C C . ASP A 1 102 ? 17.317 -2.461 4.275 1.00 54.44 102 ASP A C 1
ATOM 715 O O . ASP A 1 102 ? 17.250 -3.670 4.102 1.00 54.44 102 ASP A O 1
ATOM 719 N N . TYR A 1 103 ? 17.506 -1.953 5.492 1.00 49.91 103 TYR A N 1
ATOM 720 C CA . TYR A 1 103 ? 17.548 -2.799 6.685 1.00 49.91 103 TYR A CA 1
ATOM 721 C C . TYR A 1 103 ? 16.122 -3.230 7.051 1.00 49.91 103 TYR A C 1
ATOM 723 O O . TYR A 1 103 ? 15.503 -2.723 7.985 1.00 49.91 103 TYR A O 1
ATOM 731 N N . ILE A 1 104 ? 15.556 -4.123 6.243 1.00 57.12 104 ILE A N 1
ATOM 732 C CA . ILE A 1 104 ? 14.209 -4.656 6.414 1.00 57.12 104 ILE A CA 1
ATOM 733 C C . ILE A 1 104 ? 14.344 -5.987 7.140 1.00 57.12 104 ILE A C 1
ATOM 735 O O . ILE A 1 104 ? 14.973 -6.910 6.630 1.00 57.12 104 ILE A O 1
ATOM 739 N N . CYS A 1 105 ? 13.741 -6.096 8.326 1.00 52.88 105 CYS A N 1
ATOM 740 C CA . CYS A 1 105 ? 13.719 -7.338 9.110 1.00 52.88 105 CYS A CA 1
ATOM 741 C C . CYS A 1 105 ? 15.119 -7.938 9.365 1.00 52.88 105 CYS A C 1
ATOM 743 O O . CYS A 1 105 ? 15.299 -9.145 9.230 1.00 52.88 105 CYS A O 1
ATOM 745 N N . ASP A 1 106 ? 16.106 -7.099 9.694 1.00 54.28 106 ASP A N 1
ATOM 746 C CA . ASP A 1 106 ? 17.507 -7.488 9.929 1.00 54.28 106 ASP A CA 1
ATOM 747 C C . ASP A 1 106 ? 18.231 -8.111 8.717 1.00 54.28 106 ASP A C 1
ATOM 749 O O . ASP A 1 106 ? 19.345 -8.626 8.845 1.00 54.28 106 ASP A O 1
ATOM 753 N N . ALA A 1 107 ? 17.639 -8.044 7.520 1.00 54.97 107 ALA A N 1
ATOM 754 C CA . ALA A 1 107 ? 18.295 -8.473 6.295 1.00 54.97 107 ALA A CA 1
ATOM 755 C C . ALA A 1 107 ? 19.352 -7.441 5.878 1.00 54.97 107 ALA A C 1
ATOM 757 O O . ALA A 1 107 ? 19.045 -6.287 5.584 1.00 54.97 107 ALA A O 1
ATOM 758 N N . THR A 1 108 ? 20.612 -7.869 5.826 1.00 54.97 108 THR A N 1
ATOM 759 C CA . THR A 1 108 ? 21.754 -7.026 5.445 1.00 54.97 108 THR A CA 1
ATOM 760 C C . THR A 1 108 ? 21.942 -6.903 3.936 1.00 54.97 108 THR A C 1
ATOM 762 O O . THR A 1 108 ? 22.784 -6.131 3.499 1.00 54.97 108 THR A O 1
ATOM 765 N N . ASP A 1 109 ? 21.185 -7.650 3.130 1.00 56.75 109 ASP A N 1
ATOM 766 C CA . ASP A 1 109 ? 21.511 -7.850 1.711 1.00 56.75 109 ASP A CA 1
ATOM 767 C C . ASP A 1 109 ? 20.349 -7.470 0.776 1.00 56.75 109 ASP A C 1
ATOM 769 O O . ASP A 1 109 ? 20.428 -7.682 -0.434 1.00 56.75 109 ASP A O 1
ATOM 773 N N . THR A 1 110 ? 19.256 -6.912 1.310 1.00 54.34 110 THR A N 1
ATOM 774 C CA . THR A 1 110 ? 18.133 -6.469 0.479 1.00 54.34 110 THR A CA 1
ATOM 775 C C . THR A 1 110 ? 18.391 -5.062 -0.053 1.00 54.34 110 THR A C 1
ATOM 777 O O . THR A 1 110 ? 18.515 -4.088 0.688 1.00 54.34 110 THR A O 1
ATOM 780 N N . GLN A 1 111 ? 18.507 -4.979 -1.374 1.00 58.97 111 GLN A N 1
ATOM 781 C CA . GLN A 1 111 ? 18.572 -3.743 -2.144 1.00 58.97 111 GLN A CA 1
ATOM 782 C C . GLN A 1 111 ? 17.333 -3.709 -3.043 1.00 58.97 111 GLN A C 1
ATOM 784 O O . GLN A 1 111 ? 16.963 -4.740 -3.609 1.00 58.97 111 GLN A O 1
ATOM 789 N N . ASN A 1 112 ? 16.726 -2.531 -3.202 1.00 67.12 112 ASN A N 1
ATOM 790 C CA . ASN A 1 112 ? 15.585 -2.271 -4.092 1.00 67.12 112 ASN A CA 1
ATOM 791 C C . ASN A 1 112 ? 14.227 -2.755 -3.553 1.00 67.12 112 ASN A C 1
ATOM 793 O O . ASN A 1 112 ? 13.464 -3.396 -4.278 1.00 67.12 112 ASN A O 1
ATOM 797 N N . ALA A 1 113 ? 13.897 -2.443 -2.298 1.00 73.12 113 ALA A N 1
ATOM 798 C CA . ALA A 1 113 ? 12.550 -2.649 -1.774 1.00 73.12 113 ALA A CA 1
ATOM 799 C C . ALA A 1 113 ? 11.750 -1.337 -1.765 1.00 73.12 113 ALA A C 1
ATOM 801 O O . ALA A 1 113 ? 12.269 -0.264 -1.474 1.00 73.12 113 ALA A O 1
ATOM 802 N N . ALA A 1 114 ? 10.452 -1.432 -2.059 1.00 81.38 114 ALA A N 1
ATOM 803 C CA . ALA A 1 114 ? 9.507 -0.350 -1.810 1.00 81.38 114 ALA A CA 1
ATOM 804 C C . ALA A 1 114 ? 8.819 -0.613 -0.469 1.00 81.38 114 ALA A C 1
ATOM 806 O O . ALA A 1 114 ? 8.085 -1.593 -0.331 1.00 81.38 114 ALA A O 1
ATOM 807 N N . VAL A 1 115 ? 9.066 0.251 0.514 1.00 84.00 115 VAL A N 1
ATOM 808 C CA . VAL A 1 115 ? 8.561 0.082 1.881 1.00 84.00 115 VAL A CA 1
ATOM 809 C C . VAL A 1 115 ? 7.632 1.225 2.244 1.00 84.00 115 VAL A C 1
ATOM 811 O O . VAL A 1 115 ? 7.938 2.392 2.015 1.00 84.00 115 VAL A O 1
ATOM 814 N N . VAL A 1 116 ? 6.508 0.887 2.868 1.00 89.75 116 VAL A N 1
ATOM 815 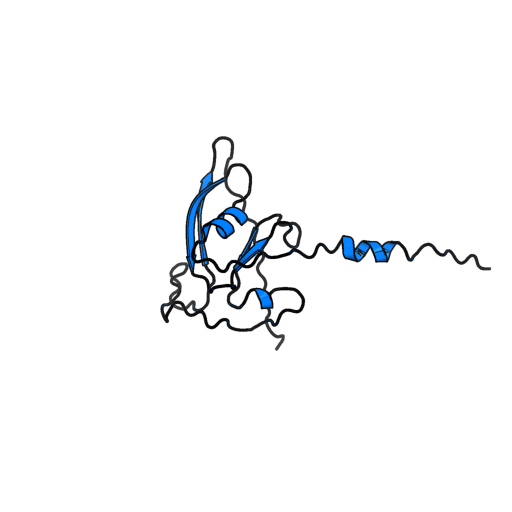C CA . VAL A 1 116 ? 5.611 1.855 3.492 1.00 89.75 116 VAL A CA 1
ATOM 816 C C . VAL A 1 116 ? 5.426 1.492 4.960 1.00 89.75 116 VAL A C 1
ATOM 818 O O . VAL A 1 116 ? 5.230 0.328 5.307 1.00 89.75 116 VAL A O 1
ATOM 821 N N . TYR A 1 117 ? 5.488 2.500 5.820 1.00 89.88 117 TYR A N 1
ATOM 822 C CA . TYR A 1 117 ? 5.240 2.389 7.246 1.00 89.88 117 TYR A CA 1
ATOM 823 C C . TYR A 1 117 ? 3.924 3.082 7.567 1.00 89.88 117 TYR A C 1
ATOM 825 O O . TYR A 1 117 ? 3.698 4.223 7.174 1.00 89.88 117 TYR A O 1
ATOM 833 N N . GLY A 1 118 ? 3.065 2.396 8.311 1.00 91.88 118 GLY A N 1
ATOM 834 C CA . GLY A 1 118 ? 1.827 2.957 8.830 1.00 91.88 118 GLY A CA 1
ATOM 835 C C . GLY A 1 118 ? 1.628 2.517 10.268 1.00 91.88 118 GLY A C 1
ATOM 836 O O . GLY A 1 118 ? 1.644 1.321 10.560 1.00 91.88 118 GLY A O 1
ATOM 837 N N . ARG A 1 119 ? 1.427 3.471 11.177 1.00 93.75 119 ARG A N 1
ATOM 838 C CA . ARG A 1 119 ? 0.942 3.173 12.524 1.00 93.75 119 ARG A CA 1
ATOM 839 C C . ARG A 1 119 ? -0.568 3.292 12.524 1.00 93.75 119 ARG A C 1
ATOM 841 O O . ARG A 1 119 ? -1.104 4.358 12.227 1.00 93.75 119 ARG A O 1
ATOM 848 N N . VAL A 1 120 ? -1.236 2.207 12.896 1.00 93.56 120 VAL A N 1
ATOM 849 C CA . VAL A 1 120 ? -2.692 2.159 13.003 1.00 93.56 120 VAL A CA 1
ATOM 850 C C . VAL A 1 120 ? -3.133 1.949 14.439 1.00 93.56 120 VAL A C 1
ATOM 852 O O . VAL A 1 120 ? -2.555 1.165 15.191 1.00 93.56 120 VAL A O 1
ATOM 855 N N . LYS A 1 121 ? -4.203 2.644 14.807 1.00 95.06 121 LYS A N 1
ATOM 856 C CA . LYS A 1 121 ? -4.946 2.434 16.039 1.00 95.06 121 LYS A CA 1
ATOM 857 C C . LYS A 1 121 ? -6.252 1.722 15.710 1.00 95.06 121 LYS A C 1
ATOM 859 O O . LYS A 1 121 ? -7.023 2.199 14.880 1.00 95.06 121 LYS A O 1
ATOM 864 N N . VAL A 1 122 ? -6.518 0.622 16.409 1.00 95.25 122 VAL A N 1
ATOM 865 C CA . VAL A 1 122 ? -7.825 -0.044 16.382 1.00 95.25 122 VAL A CA 1
ATOM 866 C C . VAL A 1 122 ? -8.789 0.745 17.268 1.00 95.25 122 VAL A C 1
ATOM 868 O O . VAL A 1 122 ? -8.522 0.989 18.448 1.00 95.25 122 VAL A O 1
ATOM 871 N N . ASN A 1 123 ? -9.893 1.195 16.683 1.00 94.69 123 ASN A N 1
ATOM 872 C CA . ASN A 1 123 ? -10.908 1.989 17.358 1.00 94.69 123 ASN A CA 1
ATOM 873 C C . ASN A 1 123 ? -11.765 1.109 18.289 1.00 94.69 123 ASN A C 1
ATOM 875 O O . ASN A 1 123 ? -11.901 -0.096 18.063 1.00 94.69 123 ASN A O 1
ATOM 879 N N . PRO A 1 124 ? -12.384 1.692 19.333 1.00 95.31 124 PRO A N 1
ATOM 880 C CA . PRO A 1 124 ? -13.286 0.955 20.214 1.00 95.31 124 PRO A CA 1
ATOM 881 C C . PRO A 1 124 ? -14.408 0.252 19.437 1.00 95.31 124 PRO A C 1
ATOM 883 O O . PRO A 1 124 ? -14.983 0.828 18.516 1.00 95.31 124 PRO A O 1
ATOM 886 N N . GLY A 1 125 ? -14.730 -0.983 19.828 1.00 94.38 125 GLY A N 1
ATOM 887 C CA . GLY A 1 125 ? -15.736 -1.817 19.156 1.00 94.38 125 GLY A CA 1
ATOM 888 C C . GLY A 1 125 ? -15.178 -2.752 18.077 1.00 94.38 125 GLY A C 1
ATOM 889 O O . GLY A 1 125 ? -15.920 -3.597 17.584 1.00 94.38 125 GLY A O 1
ATOM 890 N N . TYR A 1 126 ? -13.885 -2.652 17.759 1.00 94.44 126 TYR A N 1
ATOM 891 C CA . TYR A 1 126 ? -13.178 -3.541 16.836 1.00 94.44 126 TYR A CA 1
ATOM 892 C C . TYR A 1 126 ? -12.136 -4.379 17.587 1.00 94.44 126 TYR A C 1
ATOM 894 O O . TYR A 1 126 ? -11.555 -3.929 18.573 1.00 94.44 126 TYR A O 1
ATOM 902 N N . ASN A 1 127 ? -11.895 -5.604 17.110 1.00 91.88 127 ASN A N 1
ATOM 903 C CA . ASN A 1 127 ? -11.063 -6.595 17.810 1.00 91.88 127 ASN A CA 1
ATOM 904 C C . ASN A 1 127 ? -9.677 -6.804 17.182 1.00 91.88 127 ASN A C 1
ATOM 906 O O . ASN A 1 127 ? -8.890 -7.594 17.697 1.00 91.88 127 ASN A O 1
ATOM 910 N N . GLY A 1 128 ? -9.372 -6.143 16.065 1.00 90.19 128 GLY A N 1
ATOM 911 C CA . GLY A 1 128 ? -8.095 -6.322 15.386 1.00 90.19 128 GLY A CA 1
ATOM 912 C C . GLY A 1 128 ? -8.050 -5.699 13.999 1.00 90.19 128 GLY A C 1
ATOM 913 O O . GLY A 1 128 ? -8.927 -4.924 13.623 1.00 90.19 128 GLY A O 1
ATOM 914 N N . VAL A 1 129 ? -7.007 -6.070 13.261 1.00 90.19 129 VAL A N 1
ATOM 915 C CA . VAL A 1 129 ? -6.729 -5.627 11.893 1.00 90.19 129 VAL A CA 1
ATOM 916 C C . VAL A 1 129 ? -6.760 -6.852 10.982 1.00 90.19 129 VAL A C 1
ATOM 918 O O . VAL A 1 129 ? -6.160 -7.877 11.310 1.00 90.19 129 VAL A O 1
ATOM 921 N N . ARG A 1 130 ? -7.436 -6.746 9.837 1.00 88.19 130 ARG A N 1
ATOM 922 C CA . ARG A 1 130 ? -7.316 -7.699 8.729 1.00 88.19 130 ARG A CA 1
ATOM 923 C C . ARG A 1 130 ? -6.467 -7.049 7.646 1.00 88.19 130 ARG A C 1
ATOM 925 O O . ARG A 1 130 ? -6.682 -5.889 7.326 1.00 88.19 130 ARG A O 1
ATOM 932 N N . LEU A 1 131 ? -5.517 -7.801 7.101 1.00 87.31 131 LEU A N 1
ATOM 933 C CA . LEU A 1 131 ? -4.713 -7.374 5.962 1.00 87.31 131 LEU A CA 1
ATOM 934 C C . LEU A 1 131 ? -4.843 -8.394 4.844 1.00 87.31 131 LEU A C 1
ATOM 936 O O . LEU A 1 131 ? -4.764 -9.600 5.083 1.00 87.31 131 LEU A O 1
ATOM 940 N N . GLU A 1 132 ? -5.023 -7.887 3.633 1.00 88.94 132 GLU A N 1
ATOM 941 C CA . GLU A 1 132 ? -5.058 -8.666 2.405 1.00 88.94 132 GLU A CA 1
ATOM 942 C C . GLU A 1 132 ? -3.936 -8.165 1.503 1.00 88.94 132 GLU A C 1
ATOM 944 O O . GLU A 1 132 ? -3.769 -6.964 1.307 1.00 88.94 132 GLU A O 1
ATOM 949 N N . PHE A 1 133 ? -3.127 -9.084 0.987 1.00 87.38 133 PHE A N 1
ATOM 950 C CA . PHE A 1 133 ? -1.990 -8.752 0.141 1.00 87.38 133 PHE A CA 1
ATOM 951 C C . PHE A 1 133 ? -1.875 -9.753 -0.999 1.00 87.38 133 PHE A C 1
ATOM 953 O O . PHE A 1 133 ? -2.211 -10.931 -0.866 1.00 87.38 133 PHE A O 1
ATOM 960 N N . ILE A 1 134 ? -1.371 -9.266 -2.126 1.00 85.12 134 ILE A N 1
ATOM 961 C CA . ILE A 1 134 ? -1.087 -10.066 -3.309 1.00 85.12 134 ILE A CA 1
ATOM 962 C C . ILE A 1 134 ? 0.372 -9.828 -3.659 1.00 85.12 134 ILE A C 1
ATOM 964 O O . ILE A 1 134 ? 0.797 -8.686 -3.827 1.00 85.12 134 ILE A O 1
ATOM 968 N N . PHE A 1 135 ? 1.125 -10.914 -3.801 1.00 83.25 135 PHE A N 1
ATOM 969 C CA . PHE A 1 135 ? 2.478 -10.861 -4.334 1.00 83.25 135 PHE A CA 1
ATOM 970 C C . PHE A 1 135 ? 2.455 -11.228 -5.810 1.00 83.25 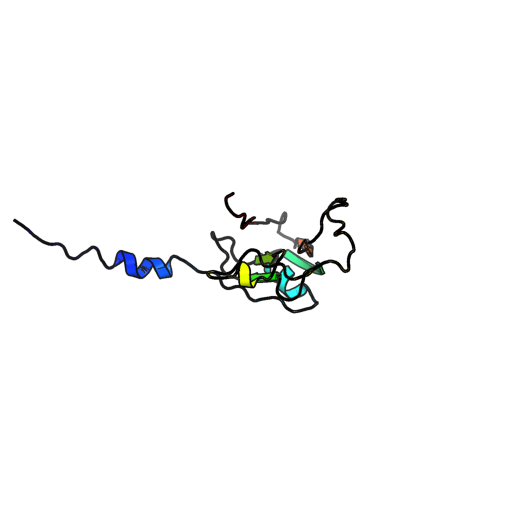135 PHE A C 1
ATOM 972 O O . PHE A 1 135 ? 1.927 -12.269 -6.200 1.00 83.25 135 PHE A O 1
ATOM 979 N N . THR A 1 136 ? 3.044 -10.366 -6.629 1.00 77.56 136 THR A N 1
ATOM 980 C CA . THR A 1 136 ? 3.194 -10.586 -8.066 1.00 77.56 136 THR A CA 1
ATOM 981 C C . THR A 1 136 ? 4.656 -10.431 -8.441 1.00 77.56 136 THR A C 1
ATOM 983 O O . THR A 1 136 ? 5.293 -9.464 -8.028 1.00 77.56 136 THR A O 1
ATOM 986 N N . THR A 1 137 ? 5.169 -11.346 -9.256 1.00 76.31 137 THR A N 1
ATOM 987 C CA . THR A 1 137 ? 6.501 -11.245 -9.856 1.00 76.31 137 THR A CA 1
ATOM 988 C C . THR A 1 137 ? 6.380 -11.353 -11.371 1.00 76.31 137 THR A C 1
ATOM 990 O O . THR A 1 137 ? 5.493 -12.042 -11.879 1.00 76.31 137 THR A O 1
ATOM 993 N N . ASN A 1 138 ? 7.250 -10.654 -12.093 1.00 70.75 138 ASN A N 1
ATOM 994 C CA . ASN A 1 138 ? 7.376 -10.762 -13.543 1.00 70.75 138 ASN A CA 1
ATOM 995 C C . ASN A 1 138 ? 8.731 -11.395 -13.875 1.00 70.75 138 ASN A C 1
ATOM 997 O O . ASN A 1 138 ? 9.632 -10.754 -14.416 1.00 70.75 138 ASN A O 1
ATOM 1001 N N . GLU A 1 139 ? 8.904 -12.656 -13.488 1.00 59.81 139 GLU A N 1
ATOM 1002 C CA . GLU A 1 139 ? 10.110 -13.404 -13.831 1.00 59.81 139 GLU A CA 1
ATOM 1003 C C . GLU A 1 139 ? 10.050 -13.863 -15.293 1.00 59.81 139 GLU A C 1
ATOM 1005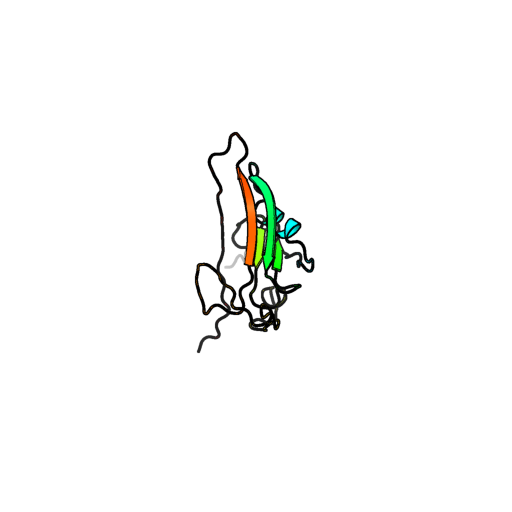 O O . GLU A 1 139 ? 9.055 -14.465 -15.711 1.00 59.81 139 GLU A O 1
ATOM 1010 N N . PRO A 1 140 ? 11.097 -13.612 -16.100 1.00 58.00 140 PRO A N 1
ATOM 1011 C CA . PRO A 1 140 ? 11.180 -14.221 -17.415 1.00 58.00 140 PRO A CA 1
ATOM 1012 C C . PRO A 1 140 ? 11.310 -15.740 -17.252 1.00 5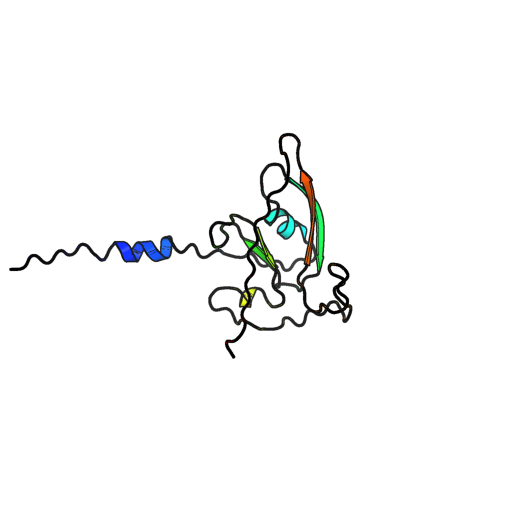8.00 140 PRO A C 1
ATOM 1014 O O . PRO A 1 140 ? 12.212 -16.219 -16.563 1.00 58.00 140 PRO A O 1
ATOM 1017 N N . PHE A 1 141 ? 10.435 -16.501 -17.916 1.00 51.47 141 PHE A N 1
ATOM 1018 C CA . PHE A 1 141 ? 10.630 -17.940 -18.085 1.00 51.47 141 PHE A CA 1
ATOM 1019 C C . PHE A 1 141 ? 11.980 -18.161 -18.773 1.00 51.47 141 PHE A C 1
ATOM 1021 O O . PHE A 1 141 ? 12.196 -17.671 -19.885 1.00 51.47 141 PHE A O 1
ATOM 1028 N N . ARG A 1 142 ? 12.893 -18.846 -18.084 1.00 44.44 142 ARG A N 1
ATOM 1029 C CA . ARG A 1 142 ? 14.224 -19.176 -18.590 1.00 44.44 142 ARG A CA 1
ATOM 1030 C C . ARG A 1 142 ? 14.272 -20.602 -19.111 1.00 44.44 142 ARG A C 1
ATOM 1032 O O . ARG A 1 142 ? 13.671 -21.478 -18.453 1.00 44.44 142 ARG A O 1
#

Foldseek 3Di:
DDDDDPPPDPVVVCVVVVPPQWDWDFAQDQWCVVQLCQAQVDPQKDWDDKHWQAHRQQKTWTQQDPPRQGTHMDGHLAHPQQVHVVHVPPHHNPDWPVPAAPCDPNDRPDTRGIDMDTDMDGHPPDDDDDGDDDDDDDDPDD

Organism: Gibberella zeae (NCBI:txid5518)

Sequence (142 aa):
MRSTSIKSLAACLALPFLSHGFTVIVDNESSAENLVNAIFSDPGLTVTEWDKLTAAGSSGSFTDGPFGIGAGGILTTGKLSGALPGGNGNIDNGFGNQGQLDYICDATDTQNAAVVYGRVKVNPGYNGVRLEFIFTTNEPFR

pLDDT: mean 75.84, std 16.87, range [36.44, 95.31]

Radius of gyration: 20.1 Å; chains: 1; bounding box: 58×42×61 Å

Secondary structure (DSSP, 8-state):
-------SSSHHHHHHHHS-PPP-EEE-SS--HHHHHHHT-STTEEEEEEEEE--TTSEEEESS-GGG--SEEEE-SB-GGGTSTT--TT-B----BTTB---BTTBSS--S--EEEEEEEEPTT-------------PPP-